Protein AF-A0A838V0V6-F1 (afdb_monomer_lite)

Structure (mmCIF, N/CA/C/O backbone):
data_AF-A0A838V0V6-F1
#
_entry.id   AF-A0A838V0V6-F1
#
loop_
_atom_site.group_PDB
_atom_site.id
_atom_site.type_symbol
_atom_site.label_atom_id
_atom_site.label_alt_id
_atom_site.label_comp_id
_atom_site.label_asym_id
_atom_site.label_entity_id
_atom_site.label_seq_id
_atom_site.pdbx_PDB_ins_code
_atom_site.Cartn_x
_atom_site.Cartn_y
_atom_site.Cartn_z
_atom_site.occupancy
_atom_site.B_iso_or_equiv
_atom_site.auth_seq_id
_atom_site.auth_comp_id
_atom_site.auth_asym_id
_atom_site.auth_atom_id
_atom_site.pdbx_PDB_model_num
ATOM 1 N N . ALA A 1 1 ? -6.913 14.370 11.613 1.00 87.62 1 ALA A N 1
ATOM 2 C CA . ALA A 1 1 ? -5.680 14.978 11.065 1.00 87.62 1 ALA A CA 1
ATOM 3 C C . ALA A 1 1 ? -4.788 13.927 10.400 1.00 87.62 1 ALA A C 1
ATOM 5 O O . ALA A 1 1 ? -4.593 14.021 9.196 1.00 87.62 1 ALA A O 1
ATOM 6 N N . ILE A 1 2 ? -4.350 12.893 11.136 1.00 93.81 2 ILE A N 1
ATOM 7 C CA . ILE A 1 2 ? -3.428 11.845 10.645 1.00 93.81 2 ILE A CA 1
ATOM 8 C C . ILE A 1 2 ? -3.943 11.124 9.391 1.00 93.81 2 ILE A C 1
ATOM 10 O O . ILE A 1 2 ? -3.217 11.060 8.410 1.00 93.81 2 ILE A O 1
ATOM 14 N N . ILE A 1 3 ? -5.205 10.669 9.373 1.00 96.44 3 ILE A N 1
ATOM 15 C CA . ILE A 1 3 ? -5.795 9.971 8.210 1.00 96.44 3 ILE A CA 1
ATOM 16 C C . ILE A 1 3 ? -5.639 10.783 6.915 1.00 96.44 3 ILE A C 1
ATOM 18 O O . ILE A 1 3 ? -5.189 10.254 5.910 1.00 96.44 3 ILE A O 1
ATOM 22 N N . ARG A 1 4 ? -5.931 12.087 6.955 1.00 96.88 4 ARG A N 1
ATOM 23 C CA . ARG A 1 4 ? -5.812 12.975 5.789 1.00 96.88 4 ARG A CA 1
ATOM 24 C C . ARG A 1 4 ? -4.359 13.197 5.381 1.00 96.88 4 ARG A C 1
ATOM 26 O O . ARG A 1 4 ? -4.042 13.172 4.201 1.00 96.88 4 ARG A O 1
ATOM 33 N N . GLN A 1 5 ? -3.479 13.429 6.353 1.00 97.38 5 GLN A N 1
ATOM 34 C CA . GLN A 1 5 ? -2.069 13.694 6.084 1.00 97.38 5 GLN A CA 1
ATOM 35 C C . GLN A 1 5 ? -1.368 12.454 5.520 1.00 97.38 5 GLN A C 1
ATOM 37 O O . GLN A 1 5 ? -0.795 12.516 4.438 1.00 97.38 5 GLN A O 1
ATOM 42 N N . CYS A 1 6 ? -1.447 11.322 6.219 1.00 97.56 6 CYS A N 1
ATOM 43 C CA . CYS A 1 6 ? -0.828 10.072 5.788 1.00 97.56 6 CYS A CA 1
ATOM 44 C C . CYS A 1 6 ? -1.530 9.479 4.560 1.00 97.56 6 CYS A C 1
ATOM 46 O O . CYS A 1 6 ? -0.871 8.921 3.691 1.00 97.56 6 CYS A O 1
ATOM 48 N N . GLY A 1 7 ? -2.848 9.630 4.440 1.00 98.00 7 GLY A N 1
ATOM 49 C CA . GLY A 1 7 ? -3.583 9.218 3.246 1.00 98.00 7 GLY A CA 1
ATOM 50 C C . GLY A 1 7 ? -3.196 10.034 2.011 1.00 98.00 7 GLY A C 1
ATOM 51 O O . GLY A 1 7 ? -2.908 9.467 0.955 1.00 98.00 7 GLY A O 1
ATOM 52 N N . GLY A 1 8 ? -3.093 11.358 2.161 1.00 97.75 8 GLY A N 1
ATOM 53 C CA . GLY A 1 8 ? -2.571 12.246 1.124 1.00 97.75 8 GLY A CA 1
ATOM 54 C C . GLY A 1 8 ? -1.135 11.894 0.730 1.00 97.75 8 GLY A C 1
ATOM 55 O O . GLY A 1 8 ? -0.836 11.789 -0.457 1.00 97.75 8 GLY A O 1
ATOM 56 N N . GLU A 1 9 ? -0.274 11.625 1.712 1.00 98.12 9 GLU A N 1
ATOM 57 C CA . GLU A 1 9 ? 1.107 11.182 1.499 1.00 98.12 9 GLU A CA 1
ATOM 58 C C . GLU A 1 9 ? 1.183 9.847 0.745 1.00 98.12 9 GLU A C 1
ATOM 60 O O . GLU A 1 9 ? 1.955 9.718 -0.206 1.00 98.12 9 GLU A O 1
ATOM 65 N N . ALA A 1 10 ? 0.355 8.865 1.115 1.00 98.12 10 ALA A N 1
ATOM 66 C CA . ALA A 1 10 ? 0.303 7.566 0.450 1.00 98.12 10 ALA A CA 1
ATOM 67 C C . ALA A 1 10 ? -0.097 7.701 -1.023 1.00 98.12 10 ALA A C 1
ATOM 69 O O . ALA A 1 10 ? 0.565 7.135 -1.900 1.00 98.12 10 ALA A O 1
ATOM 70 N N . ARG A 1 11 ? -1.143 8.492 -1.296 1.00 97.94 11 ARG A N 1
ATOM 71 C CA . ARG A 1 11 ? -1.642 8.750 -2.651 1.00 97.94 11 ARG A CA 1
ATOM 72 C C . ARG A 1 11 ? -0.634 9.527 -3.493 1.00 97.94 11 ARG A C 1
ATOM 74 O O . ARG A 1 11 ? -0.391 9.167 -4.642 1.00 97.94 11 ARG A O 1
ATOM 81 N N . PHE A 1 12 ? -0.035 10.571 -2.926 1.00 97.94 12 PHE A N 1
ATOM 82 C CA . PHE A 1 12 ? 0.990 11.355 -3.608 1.00 97.94 12 PHE A CA 1
ATOM 83 C C . PHE A 1 12 ? 2.224 10.504 -3.919 1.00 97.94 12 PHE A C 1
ATOM 85 O O . PHE A 1 12 ? 2.721 10.529 -5.042 1.00 97.94 12 PHE A O 1
ATOM 92 N N . THR A 1 13 ? 2.674 9.694 -2.959 1.00 97.44 13 THR A N 1
ATOM 93 C CA . THR A 1 13 ? 3.832 8.813 -3.139 1.00 97.44 13 THR A CA 1
ATOM 94 C C . THR A 1 13 ? 3.582 7.756 -4.224 1.00 97.44 13 THR A C 1
ATOM 96 O O . THR A 1 13 ? 4.454 7.510 -5.057 1.00 97.44 13 THR A O 1
ATOM 99 N N . ALA A 1 14 ? 2.386 7.159 -4.262 1.00 96.50 14 ALA A N 1
ATOM 100 C CA . ALA A 1 14 ? 2.005 6.218 -5.319 1.00 96.50 14 ALA A CA 1
ATOM 101 C C . ALA A 1 14 ? 1.985 6.895 -6.704 1.00 96.50 14 ALA A C 1
ATOM 103 O O . ALA A 1 14 ? 2.530 6.362 -7.671 1.00 96.50 14 ALA A O 1
ATOM 104 N N . PHE A 1 15 ? 1.469 8.126 -6.785 1.00 97.00 15 PHE A N 1
ATOM 105 C CA . PHE A 1 15 ? 1.503 8.928 -8.009 1.00 97.00 15 PHE A CA 1
ATOM 106 C C . PHE A 1 15 ? 2.936 9.218 -8.487 1.00 97.00 15 PHE A C 1
ATOM 108 O O . PHE A 1 15 ? 3.241 9.043 -9.670 1.00 97.00 15 PHE A O 1
ATOM 115 N N . VAL A 1 16 ? 3.842 9.631 -7.594 1.00 96.44 16 VAL A N 1
ATOM 116 C CA . VAL A 1 16 ? 5.228 9.923 -7.999 1.00 96.44 16 VAL A CA 1
ATOM 117 C C . VAL A 1 16 ? 6.008 8.662 -8.373 1.00 96.44 16 VAL A C 1
ATOM 119 O O . VAL A 1 16 ? 6.851 8.745 -9.263 1.00 96.44 16 VAL A O 1
ATOM 122 N N . ALA A 1 17 ? 5.665 7.486 -7.828 1.00 95.50 17 ALA A N 1
ATOM 123 C CA . ALA A 1 17 ? 6.276 6.209 -8.216 1.00 95.50 17 ALA A CA 1
ATOM 124 C C . ALA A 1 17 ? 6.207 5.963 -9.735 1.00 95.50 17 ALA A C 1
ATOM 126 O O . ALA A 1 17 ? 7.154 5.444 -10.329 1.00 95.50 17 ALA A O 1
ATOM 127 N N . ARG A 1 18 ? 5.136 6.432 -10.397 1.00 94.56 18 ARG A N 1
ATOM 128 C CA . ARG A 1 18 ? 4.970 6.326 -11.858 1.00 94.56 18 ARG A CA 1
ATOM 129 C C . ARG A 1 18 ? 6.071 7.034 -12.658 1.00 94.56 18 ARG A C 1
ATOM 131 O O . ARG A 1 18 ? 6.334 6.654 -13.795 1.00 94.56 18 ARG A O 1
ATOM 138 N N . HIS A 1 19 ? 6.758 8.013 -12.072 1.00 91.19 19 HIS A N 1
ATOM 139 C CA . HIS A 1 19 ? 7.850 8.740 -12.727 1.00 91.19 19 HIS A CA 1
ATOM 140 C C . HIS A 1 19 ? 9.146 7.915 -12.815 1.00 91.19 19 HIS A C 1
ATOM 142 O O . HIS A 1 19 ? 10.000 8.219 -13.649 1.00 91.19 19 HIS A O 1
ATOM 148 N N . GLY A 1 20 ? 9.288 6.863 -11.996 1.00 86.69 20 GLY A N 1
ATOM 149 C CA . GLY A 1 20 ? 10.410 5.918 -12.058 1.00 86.69 20 GLY A CA 1
ATOM 150 C C . GLY A 1 20 ? 10.282 4.874 -13.172 1.00 86.69 20 GLY A C 1
ATOM 151 O O . GLY A 1 20 ? 11.288 4.322 -13.621 1.00 86.69 20 GLY A O 1
ATOM 152 N N . LEU A 1 21 ? 9.060 4.638 -13.666 1.00 92.94 21 LEU A N 1
ATOM 153 C CA . LEU A 1 21 ? 8.752 3.567 -14.621 1.00 92.94 21 LEU A CA 1
ATOM 154 C C . LEU A 1 21 ? 9.492 3.694 -15.965 1.00 92.94 21 LEU A C 1
ATOM 156 O O . LEU A 1 21 ? 10.063 2.693 -16.398 1.00 92.94 21 LEU A O 1
ATOM 160 N N . PRO A 1 22 ? 9.582 4.878 -16.618 1.00 93.56 22 PRO A N 1
ATOM 161 C CA . PRO A 1 22 ? 10.233 4.992 -17.928 1.00 93.56 22 PRO A CA 1
ATOM 162 C C . PRO A 1 22 ? 11.726 4.643 -17.921 1.00 93.56 22 PRO A C 1
ATOM 164 O O . PRO A 1 22 ? 12.288 4.336 -18.967 1.00 93.56 22 PRO A O 1
ATOM 167 N N . ARG A 1 23 ? 12.378 4.716 -16.753 1.00 93.00 23 ARG A N 1
ATOM 168 C CA . ARG A 1 23 ? 13.800 4.381 -16.569 1.00 93.00 23 ARG A CA 1
ATOM 169 C C . ARG A 1 23 ? 14.015 3.017 -15.915 1.00 93.00 23 ARG A C 1
ATOM 171 O O . ARG A 1 23 ? 15.157 2.686 -15.616 1.00 93.00 23 ARG A O 1
ATOM 178 N N . ALA A 1 24 ? 12.941 2.267 -15.664 1.00 94.62 24 ALA A N 1
ATOM 179 C CA . ALA A 1 24 ? 12.964 1.062 -14.843 1.00 94.62 24 ALA A CA 1
ATOM 180 C C . ALA A 1 24 ? 13.738 1.263 -13.519 1.00 94.62 24 ALA A C 1
ATOM 182 O O . ALA A 1 24 ? 14.500 0.394 -13.091 1.00 94.62 24 ALA A O 1
ATOM 183 N N . ASP A 1 25 ? 13.576 2.433 -12.881 1.00 97.19 25 ASP A N 1
ATOM 184 C CA . ASP A 1 25 ? 14.308 2.780 -11.660 1.00 97.19 25 ASP A CA 1
ATOM 185 C C . ASP A 1 25 ? 13.744 1.997 -10.468 1.00 97.19 25 ASP A C 1
ATOM 187 O O . ASP A 1 25 ? 12.814 2.424 -9.772 1.00 97.19 25 ASP A O 1
ATOM 191 N N . LEU A 1 26 ? 14.309 0.807 -10.271 1.00 97.12 26 LEU A N 1
ATOM 192 C CA . LEU A 1 26 ? 13.915 -0.135 -9.232 1.00 97.12 26 LEU A CA 1
ATOM 193 C C . LEU A 1 26 ? 14.057 0.471 -7.832 1.00 97.12 26 LEU A C 1
ATOM 195 O O . LEU A 1 26 ? 13.164 0.307 -7.004 1.00 97.12 26 LEU A O 1
ATOM 199 N N . SER A 1 27 ? 15.161 1.175 -7.569 1.00 97.50 27 SER A N 1
ATOM 200 C CA . SER A 1 27 ? 15.464 1.716 -6.239 1.00 97.50 27 SER A CA 1
ATOM 201 C C . SER A 1 27 ? 14.488 2.827 -5.864 1.00 97.50 27 SER A C 1
ATOM 203 O O . SER A 1 27 ? 13.874 2.789 -4.793 1.00 97.50 27 SER A O 1
ATOM 205 N N . TYR A 1 28 ? 14.273 3.777 -6.781 1.00 97.56 28 TYR A N 1
ATOM 206 C CA . TYR A 1 28 ? 13.305 4.851 -6.586 1.00 97.56 28 TYR A CA 1
ATOM 207 C C . TYR A 1 28 ? 11.889 4.301 -6.390 1.00 97.56 28 TYR A C 1
ATOM 209 O O . TYR A 1 28 ? 11.206 4.665 -5.429 1.00 97.56 28 TYR A O 1
ATOM 217 N N . THR A 1 29 ? 11.474 3.370 -7.255 1.00 97.81 29 THR A N 1
ATOM 218 C CA . THR A 1 29 ? 10.135 2.772 -7.192 1.00 97.81 29 THR A CA 1
ATOM 219 C C . THR A 1 29 ? 9.936 2.024 -5.876 1.00 97.81 29 THR A C 1
ATOM 221 O O . THR A 1 29 ? 8.946 2.266 -5.190 1.00 97.81 29 THR A O 1
ATOM 224 N N . ALA A 1 30 ? 10.895 1.192 -5.457 1.00 97.94 30 ALA A 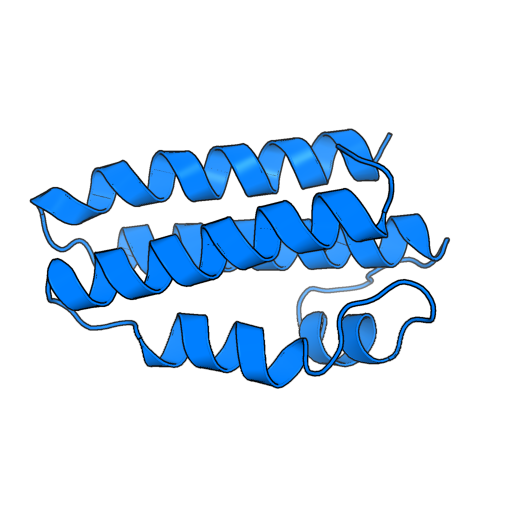N 1
ATOM 225 C CA . ALA A 1 30 ? 10.835 0.477 -4.182 1.00 97.94 30 ALA A CA 1
ATOM 226 C C . ALA A 1 30 ? 10.716 1.431 -2.979 1.00 97.94 30 ALA A C 1
ATOM 228 O O . ALA A 1 30 ? 9.911 1.188 -2.075 1.00 97.94 30 ALA A O 1
ATOM 229 N N . GLY A 1 31 ? 11.456 2.546 -2.990 1.00 98.25 31 GLY A N 1
ATOM 230 C CA . GLY A 1 31 ? 11.358 3.587 -1.966 1.00 98.25 31 GLY A CA 1
ATOM 231 C C . GLY A 1 31 ? 9.975 4.246 -1.911 1.00 98.25 31 GLY A C 1
ATOM 232 O O . GLY A 1 31 ? 9.423 4.437 -0.823 1.00 98.25 31 GLY A O 1
ATOM 233 N N . CYS A 1 32 ? 9.377 4.543 -3.070 1.00 98.31 32 CYS A N 1
ATOM 234 C CA . CYS A 1 32 ? 8.007 5.051 -3.140 1.00 98.31 32 CYS A CA 1
ATOM 235 C C . CYS A 1 32 ? 6.989 4.026 -2.617 1.00 98.31 32 CYS A C 1
ATOM 237 O O . CYS A 1 32 ? 6.132 4.378 -1.802 1.00 98.31 32 CYS A O 1
ATOM 239 N N . LEU A 1 33 ? 7.102 2.756 -3.021 1.00 98.25 33 LEU A N 1
ATOM 240 C CA . LEU A 1 33 ? 6.204 1.702 -2.541 1.00 98.25 33 LEU A CA 1
ATOM 241 C C . LEU A 1 33 ? 6.260 1.583 -1.013 1.00 98.25 33 LEU A C 1
ATOM 243 O O . LEU A 1 33 ? 5.217 1.620 -0.360 1.00 98.25 33 LEU A O 1
ATOM 247 N N . TYR A 1 34 ? 7.463 1.540 -0.435 1.00 98.19 34 TYR A N 1
ATOM 248 C CA . TYR A 1 34 ? 7.643 1.482 1.015 1.00 98.19 34 TYR A CA 1
ATOM 249 C C . TYR A 1 34 ? 7.000 2.669 1.739 1.00 98.19 34 TYR A C 1
ATOM 251 O O . TYR A 1 34 ? 6.226 2.478 2.678 1.00 98.19 34 TYR A O 1
ATOM 259 N N . ARG A 1 35 ? 7.281 3.899 1.294 1.00 98.12 35 ARG A N 1
ATOM 260 C CA . ARG A 1 35 ? 6.765 5.122 1.930 1.00 98.12 35 ARG A CA 1
ATOM 261 C C . ARG A 1 35 ? 5.242 5.228 1.835 1.00 98.12 35 ARG A C 1
ATOM 263 O O . ARG A 1 35 ? 4.599 5.656 2.799 1.00 98.12 35 ARG A O 1
ATOM 270 N N . SER A 1 36 ? 4.659 4.799 0.717 1.00 98.50 36 SER A N 1
ATOM 271 C CA . SER A 1 36 ? 3.205 4.740 0.570 1.00 98.50 36 SER A CA 1
ATOM 272 C C . SER A 1 36 ? 2.594 3.680 1.491 1.00 98.50 36 SER A C 1
ATOM 274 O O . SER A 1 36 ? 1.695 3.998 2.270 1.00 98.50 36 SER A O 1
ATOM 276 N N . VAL A 1 37 ? 3.142 2.459 1.514 1.00 98.44 37 VAL A N 1
ATOM 277 C CA . VAL A 1 37 ? 2.689 1.380 2.411 1.00 98.44 37 VAL A CA 1
ATOM 278 C C . VAL A 1 37 ? 2.792 1.788 3.882 1.00 98.44 37 VAL A C 1
ATOM 280 O O . VAL A 1 37 ? 1.825 1.619 4.622 1.00 98.44 37 VAL A O 1
ATOM 283 N N . ALA A 1 38 ? 3.913 2.368 4.315 1.00 97.62 38 ALA A N 1
ATOM 284 C CA . ALA A 1 38 ? 4.089 2.846 5.688 1.00 97.62 38 ALA A CA 1
ATOM 285 C C . ALA A 1 38 ? 3.028 3.896 6.064 1.00 97.62 38 ALA A C 1
ATOM 287 O O . ALA A 1 38 ? 2.427 3.828 7.138 1.00 97.62 38 ALA A O 1
ATOM 288 N N . SER A 1 39 ? 2.734 4.819 5.145 1.00 97.88 39 SER A N 1
ATOM 289 C CA . SER A 1 39 ? 1.694 5.833 5.330 1.00 97.88 39 SER A CA 1
ATOM 290 C C . SER A 1 39 ? 0.292 5.215 5.419 1.00 97.88 39 SER A C 1
ATOM 292 O O . SER A 1 39 ? -0.506 5.623 6.262 1.00 97.88 39 SER A O 1
ATOM 294 N N . LEU A 1 40 ? -0.002 4.179 4.628 1.00 98.38 40 LEU A N 1
ATOM 295 C CA . LEU A 1 40 ? -1.260 3.429 4.721 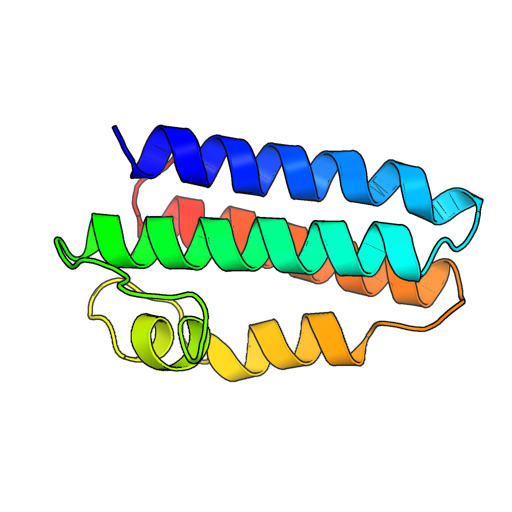1.00 98.38 40 LEU A CA 1
ATOM 296 C C . LEU A 1 40 ? -1.406 2.696 6.062 1.00 98.38 40 LEU A C 1
ATOM 298 O O . LEU A 1 40 ? -2.510 2.633 6.602 1.00 98.38 40 LEU A O 1
ATOM 302 N N . MET A 1 41 ? -0.315 2.177 6.637 1.00 98.19 41 MET A N 1
ATOM 303 C CA . MET A 1 41 ? -0.375 1.551 7.965 1.00 98.19 41 MET A CA 1
ATOM 304 C C . MET A 1 41 ? -0.703 2.586 9.047 1.00 98.19 41 MET A C 1
ATOM 306 O O . MET A 1 41 ? -1.509 2.306 9.930 1.00 98.19 41 MET A O 1
ATOM 310 N N . GLN A 1 42 ? -0.164 3.8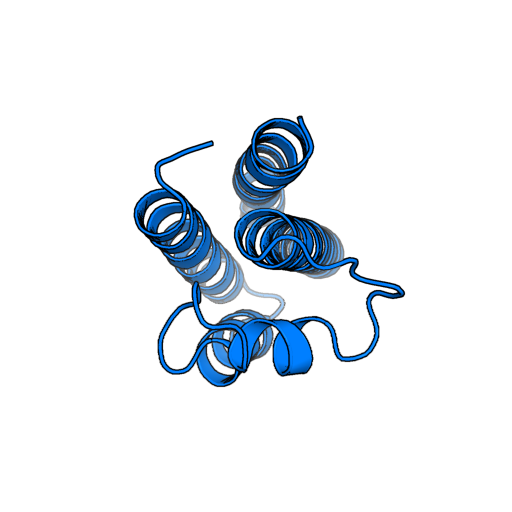06 8.939 1.00 97.44 42 GLN A N 1
ATOM 311 C CA . GLN A 1 42 ? -0.536 4.920 9.820 1.00 97.44 42 GLN A CA 1
ATOM 312 C C . GLN A 1 42 ? -2.014 5.307 9.673 1.00 97.44 42 GLN A C 1
ATOM 314 O O . GLN A 1 42 ? -2.680 5.571 10.673 1.00 97.44 42 GLN A O 1
ATOM 319 N N . VAL A 1 43 ? -2.553 5.299 8.446 1.00 98.06 43 VAL A N 1
ATOM 320 C CA . VAL A 1 43 ? -3.987 5.528 8.196 1.00 98.06 43 VAL A CA 1
ATOM 321 C C . VAL A 1 43 ? -4.842 4.477 8.905 1.00 98.06 43 VAL A C 1
ATOM 323 O O . VAL A 1 43 ? -5.777 4.845 9.616 1.00 98.06 43 VAL A O 1
ATOM 326 N N . LEU A 1 44 ? -4.510 3.191 8.758 1.00 98.06 44 LEU A N 1
ATOM 327 C CA . LEU A 1 44 ? -5.235 2.104 9.421 1.00 98.06 44 LEU A CA 1
ATOM 328 C C . LEU A 1 44 ? -5.124 2.204 10.946 1.00 98.06 44 LEU A C 1
ATOM 330 O O . LEU A 1 44 ? -6.136 2.106 11.637 1.00 98.06 44 LEU A O 1
ATOM 334 N N . CYS A 1 45 ? -3.937 2.473 11.490 1.00 97.12 45 CYS A N 1
ATOM 335 C CA . CYS A 1 45 ? -3.776 2.669 12.929 1.00 97.12 45 CYS A CA 1
ATOM 336 C C . CYS A 1 45 ? -4.621 3.842 13.448 1.00 97.12 45 CYS A C 1
ATOM 338 O O . CYS A 1 45 ? -5.374 3.688 14.412 1.00 97.12 45 CYS A O 1
ATOM 340 N N . ALA A 1 46 ? -4.585 4.984 12.760 1.00 96.75 46 ALA A N 1
ATOM 341 C CA . ALA A 1 46 ? -5.379 6.151 13.124 1.00 96.75 46 ALA A CA 1
ATOM 342 C C . ALA A 1 46 ? -6.893 5.888 13.039 1.00 96.75 46 ALA A C 1
ATOM 344 O O . ALA A 1 46 ? -7.631 6.344 13.911 1.00 96.75 46 ALA A O 1
ATOM 345 N N . ALA A 1 47 ? -7.355 5.134 12.036 1.00 97.69 47 ALA A N 1
ATOM 346 C CA . ALA A 1 47 ? -8.761 4.742 11.905 1.00 97.69 47 ALA A CA 1
ATOM 347 C C . ALA A 1 47 ? -9.238 3.863 13.073 1.00 97.69 47 ALA A C 1
ATOM 349 O O . ALA A 1 47 ? -10.396 3.945 13.467 1.00 97.69 47 ALA A O 1
ATOM 350 N N . ASN A 1 48 ? -8.335 3.081 13.670 1.00 97.50 48 ASN A N 1
ATOM 351 C CA . ASN A 1 48 ? -8.609 2.234 14.832 1.00 97.50 48 ASN A CA 1
ATOM 352 C C . ASN A 1 48 ? -8.259 2.902 16.176 1.00 97.50 48 ASN A C 1
ATOM 354 O O . ASN A 1 48 ? -8.215 2.222 17.198 1.00 97.50 48 ASN A O 1
ATOM 358 N N . ALA A 1 49 ? -7.983 4.213 16.188 1.00 96.19 49 ALA A N 1
ATOM 359 C CA . ALA A 1 49 ? -7.556 4.959 17.375 1.00 96.19 49 ALA A CA 1
ATOM 360 C C . ALA A 1 49 ? -6.335 4.347 18.100 1.00 96.19 49 ALA A C 1
ATOM 362 O O . ALA A 1 49 ? -6.194 4.482 19.317 1.00 96.19 49 ALA A O 1
ATOM 363 N N . CYS A 1 50 ? -5.430 3.698 17.359 1.00 93.44 50 CYS A N 1
ATOM 364 C CA . CYS A 1 50 ? -4.192 3.138 17.892 1.00 93.44 50 CYS A CA 1
ATOM 365 C C . CYS A 1 50 ? -2.956 3.854 17.331 1.00 93.44 50 CYS A C 1
ATOM 367 O O . CYS A 1 50 ? -2.982 4.450 16.255 1.00 93.44 50 CYS A O 1
ATOM 369 N N . TRP A 1 51 ? -1.847 3.770 18.064 1.00 88.44 51 TRP A N 1
ATOM 370 C CA . TRP A 1 51 ? -0.572 4.359 17.662 1.00 88.44 51 TRP A CA 1
ATOM 371 C C . TRP A 1 51 ? 0.354 3.313 17.048 1.00 88.44 51 TRP A C 1
ATOM 373 O O . TRP A 1 51 ? 0.587 2.258 17.639 1.00 88.44 51 TRP A O 1
ATOM 383 N N . LEU A 1 52 ? 0.928 3.631 15.888 1.00 89.25 52 LEU A N 1
ATOM 384 C CA . LEU A 1 52 ? 2.004 2.842 15.302 1.00 89.25 52 LEU A CA 1
ATOM 385 C C . LEU A 1 52 ? 3.344 3.316 15.881 1.00 89.25 52 LEU A C 1
ATOM 387 O O . LEU A 1 52 ? 3.809 4.406 15.559 1.00 89.25 52 LEU A O 1
ATOM 391 N N . MET A 1 53 ? 3.951 2.511 16.758 1.00 83.44 53 MET A N 1
ATOM 392 C CA . MET A 1 53 ? 5.181 2.894 17.473 1.00 83.44 53 MET A CA 1
ATOM 393 C C . MET A 1 53 ? 6.441 2.860 16.599 1.00 83.44 53 MET A C 1
ATOM 395 O O . MET A 1 53 ? 7.407 3.555 16.895 1.00 83.44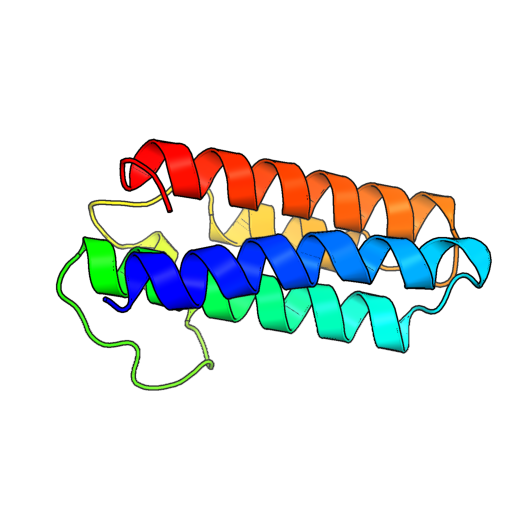 53 MET A O 1
ATOM 399 N N . ASN A 1 54 ? 6.460 2.016 15.567 1.00 87.19 54 ASN A N 1
ATOM 400 C CA . ASN A 1 54 ? 7.541 1.910 14.592 1.00 87.19 54 ASN A CA 1
ATOM 401 C C . ASN A 1 54 ? 7.041 1.205 13.324 1.00 87.19 54 ASN A C 1
ATOM 403 O O . ASN A 1 54 ? 5.974 0.587 13.307 1.00 87.19 54 ASN A O 1
ATOM 407 N N . GLU A 1 55 ? 7.832 1.281 12.261 1.00 87.50 55 GLU A N 1
ATOM 408 C CA . GLU A 1 55 ? 7.527 0.685 10.962 1.00 87.50 55 GLU A CA 1
ATOM 409 C C . GLU A 1 55 ? 7.743 -0.836 10.949 1.00 87.50 55 GLU A C 1
ATOM 411 O O . GLU A 1 55 ? 7.171 -1.554 10.121 1.00 87.50 55 GLU A O 1
ATOM 416 N N . LYS A 1 56 ? 8.546 -1.363 11.881 1.00 90.19 56 LYS A N 1
ATOM 417 C CA . LYS A 1 56 ? 8.838 -2.794 11.958 1.00 90.19 56 LYS A CA 1
ATOM 418 C C . LYS A 1 56 ? 7.575 -3.561 12.342 1.00 90.19 56 LYS A C 1
ATOM 420 O O . LYS A 1 56 ? 7.021 -3.416 13.423 1.00 90.19 56 LYS A O 1
ATOM 425 N N . GLY A 1 57 ? 7.140 -4.445 11.448 1.00 93.94 57 GLY A N 1
ATOM 426 C CA . GLY A 1 57 ? 5.930 -5.237 11.667 1.00 93.94 57 GLY A CA 1
ATOM 427 C C . GLY A 1 57 ? 4.634 -4.435 11.527 1.00 93.94 57 GLY A C 1
ATOM 428 O 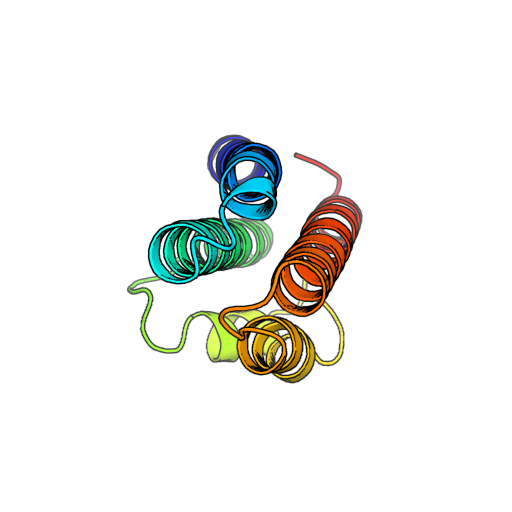O . GLY A 1 57 ? 3.572 -4.989 11.794 1.00 93.94 57 GLY A O 1
ATOM 429 N N . ALA A 1 58 ? 4.687 -3.185 11.050 1.00 96.50 58 ALA A N 1
ATOM 430 C CA . ALA A 1 58 ? 3.508 -2.335 10.885 1.00 96.50 58 ALA A CA 1
ATOM 431 C C . ALA A 1 58 ? 2.399 -3.000 10.059 1.00 96.50 58 ALA A C 1
ATOM 433 O O . ALA A 1 58 ? 1.232 -2.938 10.429 1.00 96.50 58 ALA A O 1
ATOM 434 N N . VAL A 1 59 ? 2.773 -3.702 8.986 1.00 97.88 59 VAL A N 1
ATOM 435 C CA . VAL A 1 59 ? 1.836 -4.445 8.130 1.00 97.88 59 VAL A CA 1
ATOM 436 C C . VAL A 1 59 ? 1.153 -5.579 8.890 1.00 97.88 59 VAL A C 1
ATOM 438 O O . VAL A 1 59 ? -0.057 -5.751 8.777 1.00 97.88 59 VAL A O 1
ATOM 441 N N . ALA A 1 60 ? 1.912 -6.339 9.684 1.00 96.56 60 ALA A N 1
ATOM 442 C CA . ALA A 1 60 ? 1.363 -7.432 10.479 1.00 96.56 60 ALA A CA 1
ATOM 443 C C . ALA A 1 60 ? 0.408 -6.903 11.556 1.00 96.56 60 ALA A C 1
ATOM 445 O O . ALA A 1 60 ? -0.679 -7.446 11.717 1.00 96.56 60 ALA A O 1
ATOM 446 N N . THR A 1 61 ? 0.773 -5.811 12.232 1.00 95.81 61 THR A N 1
ATOM 447 C CA . THR A 1 61 ? -0.086 -5.141 13.216 1.00 95.81 61 THR A CA 1
ATOM 448 C C . THR A 1 61 ? -1.368 -4.617 12.571 1.00 95.81 61 THR A C 1
ATOM 450 O O . THR A 1 61 ? -2.460 -4.931 13.037 1.00 95.81 61 THR A O 1
ATOM 453 N N . ALA A 1 62 ? -1.259 -3.869 11.470 1.00 97.06 62 ALA A N 1
ATOM 454 C CA . ALA A 1 62 ? -2.410 -3.289 10.783 1.00 97.06 62 ALA A CA 1
ATOM 455 C C . ALA A 1 62 ? -3.360 -4.351 10.206 1.00 97.06 62 ALA A C 1
ATOM 457 O O . ALA A 1 62 ? -4.569 -4.130 10.135 1.00 97.06 62 ALA A O 1
ATOM 458 N N . ALA A 1 63 ? -2.838 -5.521 9.828 1.00 97.50 63 ALA A N 1
ATOM 459 C CA . ALA A 1 63 ? -3.640 -6.641 9.338 1.00 97.50 63 ALA A CA 1
ATOM 460 C C . ALA A 1 63 ? -4.537 -7.277 10.417 1.00 97.50 63 ALA A C 1
ATOM 462 O O . ALA A 1 63 ? -5.460 -8.003 10.066 1.00 97.50 63 ALA A O 1
ATOM 463 N N . GLN A 1 64 ? -4.277 -7.018 11.703 1.00 96.75 64 GLN A N 1
ATOM 464 C CA . GLN A 1 64 ? -5.064 -7.540 12.831 1.00 96.75 64 GLN A CA 1
ATOM 465 C C . GLN A 1 64 ? -6.077 -6.525 13.381 1.00 96.75 64 GLN A C 1
ATOM 467 O O . GLN A 1 64 ? -6.796 -6.821 14.334 1.00 96.75 64 GLN A O 1
ATOM 472 N N . LEU A 1 65 ? -6.119 -5.311 12.827 1.00 97.12 65 LEU A N 1
ATOM 473 C CA . LEU A 1 65 ? -7.003 -4.259 13.316 1.00 97.12 65 LEU A CA 1
ATOM 474 C C . LEU A 1 65 ? -8.457 -4.468 12.852 1.00 97.12 65 LEU A C 1
ATOM 476 O O . LEU A 1 65 ? -8.668 -4.946 11.739 1.00 97.12 65 LEU A O 1
ATOM 480 N N . PRO A 1 66 ? -9.465 -4.051 13.645 1.00 97.75 66 PRO A N 1
ATOM 481 C CA . PRO A 1 66 ? -10.876 -4.152 13.260 1.00 97.75 66 PRO A CA 1
ATOM 482 C C . PRO A 1 66 ? -11.221 -3.467 11.930 1.00 97.75 66 PRO A C 1
ATOM 484 O O . PRO A 1 66 ? -11.944 -4.025 11.107 1.00 97.75 66 PRO A O 1
ATOM 487 N N . ILE A 1 67 ? -10.695 -2.261 11.705 1.00 97.94 67 ILE A N 1
ATOM 488 C CA . ILE A 1 67 ? -10.828 -1.528 10.444 1.00 97.94 67 ILE A CA 1
ATOM 489 C C . ILE A 1 67 ? -9.569 -1.815 9.629 1.00 97.94 67 ILE A C 1
ATOM 491 O O . ILE A 1 67 ? -8.536 -1.174 9.824 1.00 97.94 67 ILE A O 1
ATOM 495 N N . THR A 1 68 ? -9.644 -2.817 8.755 1.00 98.12 68 THR A N 1
ATOM 496 C CA . THR A 1 68 ? -8.540 -3.249 7.888 1.00 98.12 68 THR A CA 1
ATOM 497 C C . THR A 1 68 ? -9.057 -3.921 6.615 1.00 98.12 68 THR A C 1
ATOM 499 O O . THR A 1 68 ? -10.265 -4.035 6.401 1.00 98.12 68 THR A O 1
ATOM 502 N N . LEU A 1 69 ? -8.138 -4.364 5.755 1.00 97.69 69 LEU A N 1
ATOM 503 C CA . LEU A 1 69 ? -8.453 -5.158 4.570 1.00 97.69 69 LEU A CA 1
ATOM 504 C C . LEU A 1 69 ? -8.190 -6.653 4.806 1.00 97.69 69 LEU A C 1
ATOM 506 O O . LEU A 1 69 ? -7.165 -7.011 5.393 1.00 97.69 69 LEU A O 1
ATOM 510 N N . PRO A 1 70 ? -9.036 -7.546 4.259 1.00 97.00 70 PRO A N 1
ATOM 511 C CA . PRO A 1 70 ? -8.729 -8.968 4.204 1.00 97.00 70 PRO A CA 1
ATOM 512 C C . PRO A 1 70 ? -7.387 -9.220 3.512 1.00 97.00 70 PRO A C 1
ATOM 514 O O . PRO A 1 70 ? -7.079 -8.617 2.479 1.00 97.00 70 PRO A O 1
ATOM 517 N N . ASN A 1 71 ? -6.598 -10.141 4.069 1.00 97.25 71 ASN A N 1
ATOM 518 C CA . ASN A 1 71 ? -5.305 -10.559 3.523 1.00 97.25 71 ASN A CA 1
ATOM 519 C C . ASN A 1 71 ? -4.298 -9.411 3.313 1.00 97.25 71 ASN A C 1
ATOM 521 O O . ASN A 1 71 ? -3.411 -9.535 2.466 1.00 97.25 71 ASN A O 1
ATOM 525 N N . LEU A 1 72 ? -4.396 -8.308 4.073 1.00 98.56 72 LEU A N 1
ATOM 526 C CA . LEU A 1 72 ? -3.539 -7.125 3.910 1.00 98.56 72 LEU A CA 1
ATOM 527 C C . LEU A 1 72 ? -2.046 -7.476 3.789 1.00 98.56 72 LEU A C 1
ATOM 529 O O . LEU A 1 72 ? -1.373 -6.997 2.879 1.00 98.56 72 LEU A O 1
ATOM 533 N N . GLY A 1 73 ? -1.542 -8.358 4.658 1.00 98.50 73 GLY A N 1
ATOM 534 C CA . GLY A 1 73 ? -0.143 -8.791 4.626 1.00 98.50 73 GLY A CA 1
ATOM 535 C C . GLY A 1 73 ? 0.259 -9.465 3.312 1.00 98.50 73 GLY A C 1
ATOM 536 O O . GLY A 1 73 ? 1.288 -9.118 2.738 1.00 98.50 73 GLY A O 1
ATOM 537 N N . ALA A 1 74 ? -0.573 -10.371 2.792 1.00 98.50 74 ALA A N 1
ATOM 538 C CA . ALA A 1 74 ? -0.315 -11.046 1.519 1.00 98.50 74 ALA A CA 1
ATOM 539 C C . ALA A 1 74 ? -0.365 -10.071 0.334 1.00 98.50 74 ALA A C 1
ATOM 541 O O . ALA A 1 74 ? 0.434 -10.174 -0.592 1.00 98.50 74 ALA A O 1
ATOM 542 N N . ARG A 1 75 ? -1.265 -9.084 0.381 1.00 98.69 75 ARG A N 1
ATOM 543 C CA . ARG A 1 75 ? -1.379 -8.052 -0.657 1.00 98.69 75 ARG A CA 1
ATOM 544 C C . ARG A 1 75 ? -0.160 -7.138 -0.699 1.00 98.69 75 ARG A C 1
ATOM 546 O O . ARG A 1 75 ? 0.355 -6.857 -1.775 1.00 98.69 75 ARG A O 1
ATOM 553 N N . VAL A 1 76 ? 0.332 -6.718 0.465 1.00 98.69 76 VAL A N 1
ATOM 554 C CA . VAL A 1 76 ? 1.577 -5.946 0.562 1.00 98.69 76 VAL A CA 1
ATOM 555 C C . VAL A 1 76 ? 2.776 -6.785 0.113 1.00 98.69 76 VAL A C 1
ATOM 557 O O . VAL A 1 76 ? 3.628 -6.290 -0.619 1.00 98.69 76 VAL A O 1
ATOM 560 N N . ALA A 1 77 ? 2.828 -8.067 0.484 1.00 98.50 77 ALA A N 1
ATOM 561 C CA . ALA A 1 77 ? 3.874 -8.969 0.008 1.00 98.50 77 ALA A CA 1
ATOM 562 C C . ALA A 1 77 ? 3.857 -9.114 -1.524 1.00 98.50 77 ALA A C 1
ATOM 564 O O . ALA A 1 77 ? 4.921 -9.104 -2.134 1.00 98.50 77 ALA A O 1
ATOM 565 N N . ALA A 1 78 ? 2.678 -9.179 -2.150 1.00 98.69 78 ALA A N 1
ATOM 566 C CA . ALA A 1 78 ? 2.544 -9.248 -3.605 1.00 98.69 78 ALA A CA 1
ATOM 567 C C . ALA A 1 78 ? 3.082 -7.993 -4.315 1.00 98.69 78 ALA A C 1
ATOM 569 O O . ALA A 1 78 ? 3.748 -8.123 -5.339 1.00 98.69 78 ALA A O 1
ATOM 570 N N . ILE A 1 79 ? 2.866 -6.797 -3.748 1.00 98.62 79 ILE A N 1
ATOM 571 C CA . ILE A 1 79 ? 3.444 -5.540 -4.260 1.00 98.62 79 ILE A CA 1
ATOM 572 C C . ILE A 1 79 ? 4.974 -5.639 -4.304 1.00 98.62 79 ILE A C 1
ATOM 574 O O . ILE A 1 79 ? 5.587 -5.344 -5.327 1.00 98.62 79 ILE A O 1
ATOM 578 N N . TYR A 1 80 ? 5.598 -6.089 -3.212 1.00 98.44 80 TYR A N 1
ATOM 579 C CA . TYR A 1 80 ? 7.055 -6.220 -3.158 1.00 98.44 80 TYR A CA 1
ATOM 580 C C . TYR A 1 80 ? 7.584 -7.381 -4.004 1.00 98.44 80 TYR A C 1
ATOM 582 O O . TYR A 1 80 ? 8.648 -7.254 -4.600 1.00 98.44 80 TYR A O 1
ATOM 590 N N . ALA A 1 81 ? 6.848 -8.488 -4.102 1.00 98.44 81 ALA A N 1
ATOM 591 C CA . ALA A 1 81 ? 7.221 -9.631 -4.934 1.00 98.44 81 ALA A CA 1
ATOM 592 C C . ALA A 1 81 ? 7.193 -9.311 -6.439 1.00 98.44 81 ALA A C 1
ATOM 594 O O . ALA A 1 81 ? 7.873 -9.977 -7.213 1.00 98.44 81 ALA A O 1
ATOM 595 N N . ALA A 1 82 ? 6.432 -8.293 -6.853 1.00 97.94 82 ALA A N 1
ATOM 596 C CA . ALA A 1 82 ? 6.389 -7.820 -8.233 1.00 97.94 82 ALA A CA 1
ATOM 597 C C . ALA A 1 82 ? 7.592 -6.936 -8.622 1.00 97.94 82 ALA A C 1
ATOM 599 O O . ALA A 1 82 ? 7.753 -6.627 -9.800 1.00 97.94 82 ALA A O 1
ATOM 600 N N . LEU A 1 83 ? 8.438 -6.516 -7.673 1.00 97.25 83 LEU A N 1
ATOM 601 C CA . LEU A 1 83 ? 9.586 -5.658 -7.968 1.00 97.25 83 LEU A CA 1
ATOM 602 C C . LEU A 1 83 ? 10.677 -6.412 -8.742 1.00 97.25 83 LEU A C 1
ATOM 604 O O . LEU A 1 83 ? 11.314 -7.328 -8.226 1.00 97.25 83 LEU A O 1
ATOM 608 N N . ALA A 1 84 ? 10.951 -5.949 -9.959 1.00 96.88 84 ALA A N 1
ATOM 609 C CA . ALA A 1 84 ? 12.084 -6.359 -10.784 1.00 96.88 84 ALA A CA 1
ATOM 610 C C . ALA A 1 84 ? 12.616 -5.140 -11.563 1.00 96.88 84 ALA A C 1
ATOM 612 O O . ALA A 1 84 ? 11.865 -4.180 -11.746 1.00 96.88 84 ALA A O 1
ATOM 613 N N . PRO A 1 85 ? 13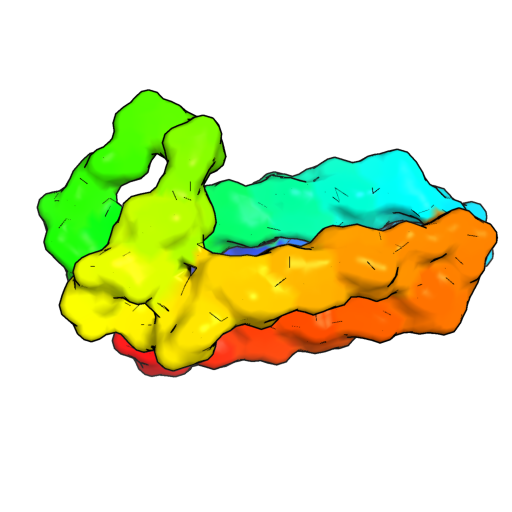.884 -5.131 -12.024 1.00 94.88 85 PRO A N 1
ATOM 614 C CA . PRO A 1 85 ? 14.448 -4.045 -12.835 1.00 94.88 85 PRO A CA 1
ATOM 615 C C . PRO A 1 85 ? 13.917 -4.092 -14.282 1.00 94.88 85 PRO A C 1
ATOM 617 O O . PRO A 1 85 ? 14.675 -4.197 -15.242 1.00 94.88 85 PRO A O 1
ATOM 620 N N . ASP A 1 86 ? 12.595 -4.059 -14.422 1.00 94.94 86 ASP A N 1
ATOM 621 C CA . ASP A 1 86 ? 11.839 -4.138 -15.666 1.00 94.94 86 ASP A CA 1
ATOM 622 C C . ASP A 1 86 ? 10.611 -3.219 -15.574 1.00 94.94 86 ASP A C 1
ATOM 624 O O . ASP A 1 86 ? 9.913 -3.181 -14.559 1.00 94.94 86 ASP A O 1
ATOM 628 N N . ALA A 1 87 ? 10.332 -2.470 -16.640 1.00 95.62 87 ALA A N 1
ATOM 629 C CA . ALA A 1 87 ? 9.274 -1.464 -16.633 1.00 95.62 87 ALA A CA 1
ATOM 630 C C . ALA A 1 87 ? 7.874 -2.075 -16.449 1.00 95.62 87 ALA A C 1
ATOM 632 O O . ALA A 1 87 ? 7.032 -1.466 -15.785 1.00 95.62 87 ALA A O 1
ATOM 633 N N . LEU A 1 88 ? 7.617 -3.268 -16.998 1.00 97.44 88 LEU A N 1
ATOM 634 C CA . LEU A 1 88 ? 6.325 -3.943 -16.857 1.00 97.44 88 LEU A CA 1
ATOM 635 C C . LEU A 1 88 ? 6.120 -4.432 -15.417 1.00 97.44 88 LEU A C 1
ATOM 637 O O . LEU A 1 88 ? 5.061 -4.193 -14.835 1.00 97.44 88 LEU A O 1
ATOM 641 N N . ALA A 1 89 ? 7.141 -5.044 -14.822 1.00 97.88 89 ALA A N 1
ATOM 642 C CA . ALA A 1 89 ? 7.129 -5.489 -13.432 1.00 97.88 89 ALA A CA 1
ATOM 643 C C . ALA A 1 89 ? 6.925 -4.320 -12.451 1.00 97.88 89 ALA A C 1
ATOM 645 O O . ALA A 1 89 ? 6.056 -4.382 -11.577 1.00 97.88 89 ALA A O 1
ATOM 646 N N . LEU A 1 90 ? 7.650 -3.211 -12.641 1.00 98.31 90 LEU A N 1
ATOM 647 C CA . LEU A 1 90 ? 7.464 -2.010 -11.821 1.00 98.31 90 LEU A CA 1
ATOM 648 C C . LEU A 1 90 ? 6.078 -1.386 -12.013 1.00 98.31 90 LEU A C 1
ATOM 650 O O . LEU A 1 90 ? 5.472 -0.947 -11.038 1.00 98.31 90 LEU A O 1
ATOM 654 N N . THR A 1 91 ? 5.552 -1.380 -13.241 1.00 98.50 91 THR A N 1
ATOM 655 C CA . THR A 1 91 ? 4.187 -0.898 -13.512 1.00 98.50 91 THR A CA 1
ATOM 656 C C . THR A 1 91 ? 3.169 -1.739 -12.751 1.00 98.50 91 THR A C 1
ATOM 658 O O . THR A 1 91 ? 2.336 -1.188 -12.036 1.00 98.50 91 THR A O 1
ATOM 661 N N . HIS A 1 92 ? 3.299 -3.065 -12.809 1.00 98.50 92 HIS A N 1
ATOM 662 C CA . HIS A 1 92 ? 2.435 -3.982 -12.073 1.00 98.50 92 HIS A CA 1
ATOM 663 C C . HIS A 1 92 ? 2.503 -3.753 -10.554 1.00 98.50 92 HIS A C 1
ATOM 665 O O . HIS A 1 92 ? 1.464 -3.697 -9.896 1.00 98.50 92 HIS A O 1
ATOM 671 N N . ALA A 1 93 ? 3.698 -3.551 -9.988 1.00 98.56 93 ALA A N 1
ATOM 672 C CA . ALA A 1 93 ? 3.855 -3.245 -8.566 1.00 98.56 93 ALA A CA 1
ATOM 673 C C . ALA A 1 93 ? 3.159 -1.926 -8.167 1.00 98.56 93 ALA A C 1
ATOM 675 O O . ALA A 1 93 ? 2.505 -1.860 -7.122 1.00 98.56 93 ALA A O 1
ATOM 676 N N . VAL A 1 94 ? 3.262 -0.887 -9.005 1.00 98.50 94 VAL A N 1
ATOM 677 C CA . VAL A 1 94 ? 2.596 0.407 -8.779 1.00 98.50 94 VAL A CA 1
ATOM 678 C C . VAL A 1 94 ? 1.075 0.291 -8.913 1.00 98.50 94 VAL A C 1
ATOM 680 O O . VAL A 1 94 ? 0.359 0.852 -8.087 1.00 98.50 94 VAL A O 1
ATOM 683 N N . ASP A 1 95 ? 0.565 -0.482 -9.871 1.00 98.62 95 ASP A N 1
ATOM 684 C CA . ASP A 1 95 ? -0.879 -0.699 -10.033 1.00 98.62 95 ASP A CA 1
ATOM 685 C C . ASP A 1 95 ? -1.483 -1.453 -8.832 1.00 98.62 95 ASP A C 1
ATOM 687 O O . ASP A 1 95 ? -2.562 -1.099 -8.345 1.00 98.62 95 ASP A O 1
ATOM 691 N N . LEU A 1 96 ? -0.768 -2.448 -8.289 1.00 98.75 96 LEU A N 1
ATOM 692 C CA . LEU A 1 96 ? -1.165 -3.135 -7.054 1.00 98.75 96 LEU A CA 1
ATOM 693 C C . LEU A 1 96 ? -1.202 -2.179 -5.849 1.00 98.75 96 LEU A C 1
ATOM 695 O O . LEU A 1 96 ? -2.103 -2.280 -5.008 1.00 98.75 96 LEU A O 1
ATOM 699 N N . LEU A 1 97 ? -0.246 -1.246 -5.760 1.00 98.69 97 LEU A N 1
ATOM 700 C CA . LEU A 1 97 ? -0.246 -0.213 -4.726 1.00 98.69 97 LEU A CA 1
ATOM 701 C C . LEU A 1 97 ? -1.420 0.756 -4.895 1.00 98.69 97 LEU A C 1
ATOM 703 O O . LEU A 1 97 ? -2.099 1.042 -3.910 1.00 98.69 97 LEU A O 1
ATOM 707 N N . ASP A 1 98 ? -1.687 1.238 -6.109 1.00 98.50 98 ASP A N 1
ATOM 708 C CA . ASP A 1 98 ? -2.808 2.146 -6.383 1.00 98.50 98 ASP A CA 1
ATOM 709 C C . ASP A 1 98 ? -4.149 1.504 -5.993 1.00 98.50 98 ASP A C 1
ATOM 711 O O . ASP A 1 98 ? -4.987 2.142 -5.344 1.00 98.50 98 ASP A O 1
ATOM 715 N N . ALA A 1 99 ? -4.326 0.214 -6.300 1.00 98.50 99 ALA A N 1
ATOM 716 C CA . ALA A 1 99 ? -5.488 -0.553 -5.858 1.00 98.50 99 ALA A CA 1
ATOM 717 C C . ALA A 1 99 ? -5.585 -0.613 -4.323 1.00 98.50 99 ALA A C 1
ATOM 719 O O . ALA A 1 99 ? -6.657 -0.378 -3.756 1.00 98.50 99 ALA A O 1
ATOM 720 N N . LEU A 1 100 ? -4.464 -0.862 -3.637 1.00 98.69 100 LEU A N 1
ATOM 721 C CA . LEU A 1 100 ? -4.414 -0.899 -2.175 1.00 98.69 100 LEU A CA 1
ATOM 722 C C . LEU A 1 100 ? -4.755 0.465 -1.548 1.00 98.69 100 LEU A C 1
ATOM 724 O O . LEU A 1 100 ? -5.552 0.514 -0.608 1.00 98.69 100 LEU A O 1
ATOM 728 N N . VAL A 1 101 ? -4.208 1.565 -2.078 1.00 98.75 101 VAL A N 1
ATOM 729 C CA . VAL A 1 101 ? -4.514 2.939 -1.637 1.00 98.75 101 VAL A CA 1
ATOM 730 C C . VAL A 1 101 ? -6.013 3.212 -1.762 1.00 98.75 101 VAL A C 1
ATOM 732 O O . VAL A 1 101 ? -6.644 3.650 -0.798 1.00 98.75 101 VAL A O 1
ATOM 735 N N . ALA A 1 102 ? -6.599 2.918 -2.925 1.00 98.56 102 ALA A N 1
ATOM 736 C CA . ALA A 1 102 ? -8.016 3.158 -3.186 1.00 98.56 102 ALA A CA 1
ATOM 737 C C . ALA A 1 102 ? -8.939 2.311 -2.291 1.00 98.56 102 ALA A C 1
ATOM 739 O O . ALA A 1 102 ? -10.015 2.761 -1.892 1.00 98.56 102 ALA A O 1
ATOM 740 N N . GLU A 1 103 ? -8.547 1.079 -1.971 1.00 98.50 103 GLU A N 1
ATOM 741 C CA . GLU A 1 103 ? -9.308 0.203 -1.079 1.00 98.50 103 GLU A CA 1
ATOM 742 C C . GLU A 1 103 ? -9.242 0.635 0.383 1.00 98.50 103 GLU A C 1
ATOM 744 O O . GLU A 1 103 ? -10.286 0.704 1.035 1.00 98.50 103 GLU A O 1
ATOM 749 N N . ILE A 1 104 ? -8.057 0.988 0.887 1.00 98.62 104 ILE A N 1
ATOM 750 C CA . ILE A 1 104 ? -7.923 1.496 2.258 1.00 98.62 104 ILE A CA 1
ATOM 751 C C . ILE A 1 104 ? -8.691 2.809 2.405 1.00 98.62 104 ILE A C 1
ATOM 753 O O . ILE A 1 104 ? -9.407 2.963 3.391 1.00 98.62 104 ILE A O 1
ATOM 757 N N . ALA A 1 105 ? -8.633 3.707 1.412 1.00 98.44 105 ALA A N 1
ATOM 758 C CA . ALA A 1 105 ? -9.431 4.935 1.407 1.00 98.44 105 ALA A CA 1
ATOM 759 C C . ALA A 1 105 ? -10.920 4.644 1.597 1.00 98.44 105 ALA A C 1
ATOM 761 O O . ALA A 1 105 ? -11.567 5.276 2.427 1.00 98.44 105 ALA A O 1
ATOM 762 N N . ARG A 1 106 ? -11.464 3.650 0.889 1.00 98.38 106 ARG A N 1
ATOM 763 C CA . ARG A 1 106 ? -12.872 3.257 1.041 1.00 98.38 106 ARG A CA 1
ATOM 764 C C . ARG A 1 106 ? -13.179 2.700 2.429 1.00 98.38 106 ARG A C 1
ATOM 766 O O . ARG A 1 106 ? -14.186 3.090 3.011 1.00 98.38 106 ARG A O 1
ATOM 773 N N . VAL A 1 107 ? -12.321 1.832 2.966 1.00 97.56 107 VAL A N 1
ATOM 774 C CA . VAL A 1 107 ? -12.530 1.203 4.284 1.00 97.56 107 VAL A CA 1
ATOM 775 C C . VAL A 1 107 ? -12.512 2.220 5.425 1.00 97.56 107 VAL A C 1
ATOM 777 O O . VAL A 1 107 ? -13.290 2.083 6.365 1.00 97.56 107 VAL A O 1
ATOM 780 N N . VAL A 1 108 ? -11.676 3.258 5.343 1.00 97.19 108 VAL A N 1
ATOM 781 C CA . VAL A 1 108 ? -11.574 4.283 6.400 1.00 97.19 108 VAL A CA 1
ATOM 782 C C . VAL A 1 108 ? -12.496 5.492 6.190 1.00 97.19 108 VAL A C 1
ATOM 784 O O . VAL A 1 108 ? -12.435 6.442 6.967 1.00 97.19 108 VAL A O 1
ATOM 787 N N . GLY A 1 109 ? -13.351 5.480 5.160 1.00 96.12 109 GLY A N 1
ATOM 788 C CA . GLY A 1 109 ? -14.292 6.572 4.870 1.00 96.12 109 GLY A CA 1
ATOM 789 C C . GLY A 1 109 ? -13.696 7.773 4.118 1.00 96.12 109 GLY A C 1
ATOM 790 O O . GLY A 1 109 ? -14.309 8.838 4.084 1.00 96.12 109 GLY A O 1
ATOM 791 N N . GLY A 1 110 ? -12.530 7.603 3.494 1.00 93.25 110 GLY A N 1
ATOM 792 C CA . GLY A 1 110 ? -11.860 8.579 2.632 1.00 93.25 110 GLY A CA 1
ATOM 793 C C . GLY A 1 110 ? -10.645 9.261 3.268 1.00 93.25 110 GLY A C 1
ATOM 794 O O . GLY A 1 110 ? -10.531 9.368 4.491 1.00 93.25 110 GLY A O 1
ATOM 795 N N . PHE A 1 111 ? -9.739 9.743 2.412 1.00 93.62 111 PHE A N 1
ATOM 796 C CA . PHE A 1 111 ? -8.629 10.634 2.757 1.00 93.62 111 PHE A CA 1
ATOM 797 C C . PHE A 1 111 ? -8.162 11.470 1.564 1.00 93.62 111 PHE A C 1
ATOM 799 O O . PHE A 1 111 ? -8.348 11.026 0.405 1.00 93.62 111 PHE A O 1
#

Foldseek 3Di:
DLLCVLLVQLLVLLVVLLVCLVQLNLPSNVVSLLSSVLSLLSNLCVLQVHDDPDSVCSQVVSCPGPQHDPPSVVLSVVLVVLRDSHSVSSVVSSVSSNVVSVVSQVSSVHD

pLDDT: mean 96.55, std 2.98, range [83.44, 98.75]

Radius of gyration: 13.24 Å; chains: 1; bounding box: 30×26×36 Å

Sequence (111 aa):
AIIRQCGGEARFTAFVARHGLPRADLSYTAGCLYRSVASLMQVLCAANACWLMNEKGAVATAAQLPITLPNLGARVAAIYAALAPDALALTHAVDLLDALVAEIARVVGGF

Secondary structure (DSSP, 8-state):
-HHHHHHHHHHHHHHHHGGGGGGT-HHHHHHHHHHHHHHHHHHHHHHTT-----STTHHHHHTTSSS--TTHHHHHHHHHHT--SSHHHHHHHHHHHHHHHHHHHHHTT--